Protein AF-A0A167HLF6-F1 (afdb_monomer_lite)

Organism: NCBI:txid1763537

Structure (mmCIF, N/CA/C/O backbone):
data_AF-A0A167HLF6-F1
#
_entry.id   AF-A0A167HLF6-F1
#
loop_
_atom_site.group_PDB
_atom_site.id
_atom_site.type_symbol
_atom_site.label_atom_id
_atom_site.label_alt_id
_atom_site.label_comp_id
_atom_site.label_asym_id
_atom_site.label_entity_id
_atom_site.label_seq_id
_atom_site.pdbx_PDB_ins_code
_atom_site.Cartn_x
_atom_site.Cartn_y
_atom_site.Cartn_z
_atom_site.occupancy
_atom_site.B_iso_or_equiv
_atom_site.auth_seq_id
_atom_site.auth_comp_id
_atom_site.auth_asym_id
_atom_site.auth_atom_id
_atom_site.pdbx_PDB_model_num
ATOM 1 N N . MET A 1 1 ? 4.368 7.700 -25.719 1.00 46.12 1 MET A N 1
ATOM 2 C CA . MET A 1 1 ? 4.399 6.758 -24.572 1.00 46.12 1 MET A CA 1
ATOM 3 C C . MET A 1 1 ? 4.619 7.460 -23.230 1.00 46.12 1 MET A C 1
ATOM 5 O O . MET A 1 1 ? 3.935 7.109 -22.280 1.00 46.12 1 MET A O 1
ATOM 9 N N . GLU A 1 2 ? 5.461 8.495 -23.137 1.00 45.72 2 GLU A N 1
ATOM 10 C CA . GLU A 1 2 ? 5.628 9.314 -21.912 1.00 45.72 2 GLU A CA 1
ATOM 11 C C . GLU A 1 2 ? 4.316 9.951 -21.412 1.00 45.72 2 GLU A C 1
ATOM 13 O O . GLU A 1 2 ? 4.045 9.989 -20.214 1.00 45.72 2 GLU A O 1
ATOM 18 N N . GLN A 1 3 ? 3.440 10.344 -22.341 1.00 49.62 3 GLN A N 1
ATOM 19 C CA . GLN A 1 3 ? 2.107 10.877 -22.041 1.00 49.62 3 GLN A CA 1
ATOM 20 C C . GLN A 1 3 ? 1.212 9.883 -21.281 1.00 49.62 3 GLN A C 1
ATOM 22 O O . GLN A 1 3 ? 0.432 10.300 -20.435 1.00 49.62 3 GLN A O 1
ATOM 27 N N . ILE A 1 4 ? 1.343 8.572 -21.519 1.00 55.22 4 ILE A N 1
ATOM 28 C CA . ILE A 1 4 ? 0.527 7.551 -20.838 1.00 55.22 4 ILE A CA 1
ATOM 29 C C . ILE A 1 4 ? 0.989 7.392 -19.382 1.00 55.22 4 ILE A C 1
ATOM 31 O O . ILE A 1 4 ? 0.162 7.338 -18.474 1.00 55.22 4 ILE A O 1
ATOM 35 N N . GLY A 1 5 ? 2.306 7.400 -19.135 1.00 54.00 5 GLY A N 1
ATOM 36 C CA . GLY A 1 5 ? 2.865 7.443 -17.777 1.00 54.00 5 GLY A CA 1
ATOM 37 C C . GLY A 1 5 ? 2.454 8.704 -17.008 1.00 54.00 5 GLY A C 1
ATOM 38 O O . GLY A 1 5 ? 2.123 8.629 -15.825 1.00 54.00 5 GLY A O 1
ATOM 39 N N . PHE A 1 6 ? 2.383 9.849 -17.691 1.00 54.84 6 PHE A N 1
ATOM 40 C CA . PHE A 1 6 ? 1.905 11.107 -17.117 1.00 54.84 6 PHE A CA 1
ATOM 41 C C . PHE A 1 6 ? 0.405 11.071 -16.778 1.00 54.84 6 PHE A C 1
ATOM 43 O O . PHE A 1 6 ? 0.018 11.416 -15.662 1.00 54.84 6 PHE A O 1
ATOM 50 N N . ILE A 1 7 ? -0.437 10.571 -17.688 1.00 63.59 7 ILE A N 1
ATOM 51 C CA . ILE A 1 7 ? -1.885 10.401 -17.467 1.00 63.59 7 ILE A CA 1
ATOM 52 C C . ILE A 1 7 ? -2.151 9.462 -16.283 1.00 63.59 7 ILE A C 1
ATOM 54 O O . ILE A 1 7 ? -3.002 9.744 -15.442 1.00 63.59 7 ILE A O 1
ATOM 58 N N . ILE A 1 8 ? -1.383 8.380 -16.159 1.00 59.09 8 ILE A N 1
ATOM 59 C CA . ILE A 1 8 ? -1.504 7.439 -15.040 1.00 59.09 8 ILE A CA 1
ATOM 60 C C . ILE A 1 8 ? -1.030 8.068 -13.725 1.00 59.09 8 ILE A C 1
ATOM 62 O O . ILE A 1 8 ? -1.681 7.894 -12.699 1.00 59.09 8 ILE A O 1
ATOM 66 N N . SER A 1 9 ? 0.027 8.882 -13.753 1.00 57.97 9 SER A N 1
ATOM 67 C CA . SER A 1 9 ? 0.476 9.660 -12.587 1.00 57.97 9 SER A CA 1
ATOM 68 C C . SER A 1 9 ? -0.593 10.644 -12.098 1.00 57.97 9 SER A C 1
ATOM 70 O O . SER A 1 9 ? -0.782 10.824 -10.896 1.00 57.97 9 SER A O 1
ATOM 72 N N . ILE A 1 10 ? -1.355 11.237 -13.018 1.00 65.38 10 ILE A N 1
ATOM 73 C CA . ILE A 1 10 ? -2.504 12.087 -12.689 1.00 65.38 10 ILE A CA 1
ATOM 74 C C . ILE A 1 10 ? -3.648 11.254 -12.097 1.00 65.38 10 ILE A C 1
ATOM 76 O O . ILE A 1 10 ? -4.215 11.646 -11.078 1.00 65.38 10 ILE A O 1
ATOM 80 N N . LEU A 1 11 ? -3.956 10.082 -12.664 1.00 65.19 11 LEU A N 1
ATOM 81 C CA . LEU A 1 11 ? -4.967 9.171 -12.114 1.00 65.19 11 LEU A CA 1
ATOM 82 C C . LEU A 1 11 ? -4.602 8.675 -10.703 1.00 65.19 11 LEU A C 1
ATOM 84 O O . LEU A 1 11 ? -5.496 8.556 -9.866 1.00 65.19 11 LEU A O 1
ATOM 88 N N . ILE A 1 12 ? -3.310 8.468 -10.404 1.00 63.41 12 ILE A N 1
ATOM 89 C CA . ILE A 1 12 ? -2.798 8.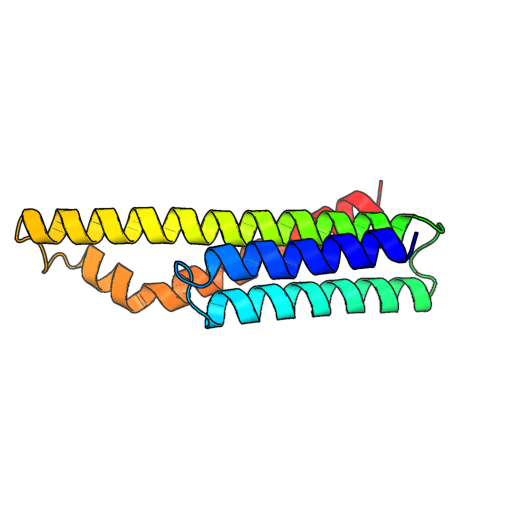191 -9.047 1.00 63.41 12 ILE A CA 1
ATOM 90 C C . ILE A 1 12 ? -3.190 9.321 -8.101 1.00 63.41 12 ILE A C 1
ATOM 92 O O . ILE A 1 12 ? -3.800 9.080 -7.061 1.00 63.41 12 ILE A O 1
ATOM 96 N N . ILE A 1 13 ? -2.845 10.557 -8.463 1.00 64.31 13 ILE A N 1
ATOM 97 C CA . ILE A 1 13 ? -3.100 11.729 -7.626 1.00 64.31 13 ILE A CA 1
ATOM 98 C C . ILE A 1 13 ? -4.605 11.892 -7.403 1.00 64.31 13 ILE A C 1
ATOM 100 O O . ILE A 1 13 ? -5.029 12.091 -6.268 1.00 64.31 13 ILE A O 1
ATOM 104 N N . ILE A 1 14 ? -5.424 11.726 -8.443 1.00 69.00 14 ILE A N 1
ATOM 105 C CA . ILE A 1 14 ? -6.885 11.828 -8.351 1.00 69.00 14 ILE A CA 1
ATOM 106 C C . ILE A 1 14 ? -7.464 10.721 -7.459 1.00 69.00 14 ILE A C 1
ATOM 108 O O . ILE A 1 14 ? -8.226 11.020 -6.541 1.00 69.00 14 ILE A O 1
ATOM 112 N N . GLY A 1 15 ? -7.085 9.457 -7.667 1.00 66.25 15 GLY A N 1
ATOM 113 C CA . GLY A 1 15 ? -7.572 8.333 -6.860 1.00 66.25 15 GLY A CA 1
ATOM 114 C C . GLY A 1 15 ? -7.190 8.464 -5.383 1.00 66.25 15 GLY A C 1
ATOM 115 O O . GLY A 1 15 ? -8.006 8.225 -4.492 1.00 66.25 15 GLY A O 1
ATOM 116 N N . ILE A 1 16 ? -5.974 8.937 -5.114 1.00 64.12 16 ILE A N 1
ATOM 117 C CA . ILE A 1 16 ? -5.497 9.241 -3.765 1.00 64.12 16 ILE A CA 1
ATOM 118 C C . ILE A 1 16 ? -6.265 10.419 -3.150 1.00 64.12 16 ILE A C 1
ATOM 120 O O . ILE A 1 16 ? -6.633 10.358 -1.975 1.00 64.12 16 ILE A O 1
ATOM 124 N N . LEU A 1 17 ? -6.535 11.480 -3.916 1.00 64.94 17 LEU A N 1
ATOM 125 C CA . LEU A 1 17 ? -7.306 12.637 -3.454 1.00 64.94 17 LEU A CA 1
ATOM 126 C C . LEU A 1 17 ? -8.754 12.265 -3.114 1.00 64.94 17 LEU A C 1
ATOM 128 O O . LEU A 1 17 ? -9.273 12.755 -2.115 1.00 64.94 17 LEU A O 1
ATOM 132 N N . PHE A 1 18 ? -9.378 11.356 -3.867 1.00 67.44 18 PHE A N 1
ATOM 133 C CA . PHE A 1 18 ? -10.712 10.829 -3.548 1.00 67.44 18 PHE A CA 1
ATOM 134 C C . PHE A 1 18 ? -10.737 9.990 -2.262 1.00 67.44 18 PHE A C 1
ATOM 136 O O . PHE A 1 18 ? -11.756 9.929 -1.573 1.00 67.44 18 PHE A O 1
ATOM 143 N N . LEU A 1 19 ? -9.621 9.343 -1.918 1.00 64.75 19 LEU A N 1
ATOM 144 C CA . LEU A 1 19 ? -9.497 8.499 -0.727 1.00 64.75 19 LEU A CA 1
ATOM 145 C C . LEU A 1 19 ? -8.924 9.242 0.495 1.00 64.75 19 LEU A C 1
ATOM 147 O O . LEU A 1 19 ? -8.968 8.705 1.606 1.00 64.75 19 LEU A O 1
ATOM 151 N N . LYS A 1 20 ? -8.436 10.480 0.326 1.00 64.06 20 LYS A N 1
ATOM 152 C CA . LYS A 1 20 ? -7.783 11.296 1.370 1.00 64.06 20 LYS A CA 1
ATOM 153 C C . LYS A 1 20 ? -8.644 11.504 2.614 1.00 64.06 20 LYS A C 1
ATOM 155 O O . LYS A 1 20 ? -8.101 11.538 3.714 1.00 64.06 20 LYS A O 1
ATOM 160 N N . ASP A 1 21 ? -9.957 11.638 2.452 1.00 65.06 21 ASP A N 1
ATOM 161 C CA . ASP A 1 21 ? -10.847 11.920 3.584 1.00 65.06 21 ASP A CA 1
ATOM 162 C C . ASP A 1 21 ? -11.172 10.655 4.389 1.00 65.06 21 ASP A C 1
ATOM 164 O O . ASP A 1 21 ? -11.680 10.731 5.506 1.00 65.06 21 ASP A O 1
ATOM 168 N N . LYS A 1 22 ? -10.856 9.474 3.843 1.00 66.44 22 LYS A N 1
ATOM 169 C CA . LYS A 1 22 ? -11.199 8.180 4.442 1.00 66.44 22 LYS A CA 1
ATOM 170 C C . LYS A 1 22 ? -9.995 7.336 4.859 1.00 66.44 22 LYS A C 1
ATOM 172 O O . LYS A 1 22 ? -10.150 6.378 5.619 1.00 66.44 22 LYS A O 1
ATOM 177 N N . ILE A 1 23 ? -8.801 7.673 4.380 1.00 66.00 23 ILE A N 1
ATOM 178 C CA . ILE A 1 23 ? -7.541 7.002 4.706 1.00 66.00 23 ILE A CA 1
ATOM 179 C C . ILE A 1 23 ? -6.616 7.995 5.413 1.00 66.00 23 ILE A C 1
ATOM 181 O O . ILE A 1 23 ? -6.598 9.184 5.112 1.00 66.00 23 ILE A O 1
ATOM 185 N N . SER A 1 24 ? -5.813 7.513 6.366 1.00 69.12 24 SER A N 1
ATOM 186 C CA . SER A 1 24 ? -4.847 8.378 7.042 1.00 69.12 24 SER A CA 1
ATOM 187 C C . SER A 1 24 ? -3.839 8.971 6.047 1.00 69.12 24 SER A C 1
ATOM 189 O O . SER A 1 24 ? -3.287 8.253 5.208 1.00 69.12 24 SER A O 1
ATOM 191 N N . LYS A 1 25 ? -3.531 10.269 6.186 1.00 70.12 25 LYS A N 1
ATOM 192 C CA . LYS A 1 25 ? -2.521 10.960 5.359 1.00 70.12 25 LYS A CA 1
ATOM 193 C C . LYS A 1 25 ? -1.188 10.204 5.315 1.00 70.12 25 LYS A C 1
ATOM 195 O O . LYS A 1 25 ? -0.548 10.154 4.272 1.00 70.12 25 LYS A O 1
ATOM 200 N N . LYS A 1 26 ? -0.795 9.574 6.429 1.00 67.12 26 LYS A N 1
ATOM 201 C CA . LYS A 1 26 ? 0.442 8.784 6.527 1.00 67.12 26 LYS A CA 1
ATOM 202 C C . LYS A 1 26 ? 0.442 7.605 5.554 1.00 67.12 26 LYS A C 1
ATOM 204 O O . LYS A 1 26 ? 1.415 7.414 4.842 1.00 67.12 26 LYS A O 1
ATOM 209 N N . THR A 1 27 ? -0.650 6.848 5.485 1.00 66.88 27 THR A N 1
ATOM 210 C CA . THR A 1 27 ? -0.793 5.692 4.582 1.00 66.88 27 THR A CA 1
ATOM 211 C C . THR A 1 27 ? -0.693 6.096 3.112 1.00 66.88 27 THR A C 1
ATOM 213 O O . THR A 1 27 ? -0.050 5.411 2.319 1.00 66.88 27 THR A O 1
ATOM 216 N N . ILE A 1 28 ? -1.298 7.231 2.762 1.00 69.31 28 ILE A N 1
ATOM 217 C CA . ILE A 1 28 ? -1.218 7.806 1.418 1.00 69.31 28 ILE A CA 1
ATOM 218 C C . ILE A 1 28 ? 0.225 8.180 1.080 1.00 69.31 28 ILE A C 1
ATOM 220 O O . ILE A 1 28 ? 0.741 7.756 0.050 1.00 69.31 28 ILE A O 1
ATOM 224 N N . ILE A 1 29 ? 0.894 8.912 1.975 1.00 72.00 29 ILE A N 1
ATOM 225 C CA . ILE A 1 29 ? 2.292 9.316 1.801 1.00 72.00 29 ILE A CA 1
ATOM 226 C C . ILE A 1 29 ? 3.188 8.085 1.621 1.00 72.00 29 ILE A C 1
ATOM 228 O O . ILE A 1 29 ? 3.984 8.053 0.690 1.00 72.00 29 ILE A O 1
ATOM 232 N N . PHE A 1 30 ? 3.022 7.045 2.443 1.00 69.31 30 PHE A N 1
ATOM 233 C CA . PHE A 1 30 ? 3.801 5.812 2.307 1.00 69.31 30 PHE A CA 1
ATOM 234 C C . PHE A 1 30 ? 3.560 5.092 0.980 1.00 69.31 30 PHE A C 1
ATOM 236 O O . PHE A 1 30 ? 4.516 4.606 0.388 1.00 69.31 30 PHE A O 1
ATOM 243 N N . SER A 1 31 ? 2.323 5.062 0.482 1.00 67.19 31 SER A N 1
ATOM 244 C CA . SER A 1 31 ? 2.009 4.427 -0.807 1.00 67.19 31 SER A CA 1
ATOM 245 C C . SER A 1 31 ? 2.636 5.191 -1.979 1.00 67.19 31 SER A C 1
ATOM 247 O O . SER A 1 31 ? 3.186 4.578 -2.890 1.00 67.19 31 SER A O 1
ATOM 249 N N . ILE A 1 32 ? 2.632 6.529 -1.922 1.00 72.31 32 ILE A N 1
ATOM 250 C CA . ILE A 1 32 ? 3.314 7.388 -2.904 1.00 72.31 32 ILE A CA 1
ATOM 251 C C . ILE A 1 32 ? 4.828 7.158 -2.855 1.00 72.31 32 ILE A C 1
ATOM 253 O O . ILE A 1 32 ? 5.450 6.935 -3.890 1.00 72.31 32 ILE A O 1
ATOM 257 N N . ILE A 1 33 ? 5.425 7.177 -1.659 1.00 74.69 33 ILE A N 1
ATOM 258 C CA . ILE A 1 33 ? 6.864 6.939 -1.478 1.00 74.69 33 ILE A CA 1
ATOM 259 C C . ILE A 1 33 ? 7.248 5.548 -1.997 1.00 74.69 33 ILE A C 1
ATOM 261 O O . ILE A 1 33 ? 8.218 5.429 -2.740 1.00 74.69 33 ILE A O 1
ATOM 265 N N . GLY A 1 34 ? 6.476 4.510 -1.659 1.00 68.50 34 GLY A N 1
ATOM 266 C CA . GLY A 1 34 ? 6.698 3.141 -2.128 1.00 68.50 34 GLY A CA 1
ATOM 267 C C . GLY A 1 34 ? 6.681 3.037 -3.652 1.00 68.50 34 GLY A C 1
ATOM 268 O O . GLY A 1 34 ? 7.601 2.469 -4.236 1.00 68.50 34 GLY A O 1
ATOM 269 N N . TYR A 1 35 ? 5.704 3.678 -4.301 1.00 72.19 35 TYR A N 1
ATOM 270 C CA . TYR A 1 35 ? 5.638 3.772 -5.760 1.00 72.19 35 TYR A CA 1
ATOM 271 C C . TYR A 1 35 ? 6.884 4.439 -6.362 1.00 72.19 35 TYR A C 1
ATOM 273 O O . TYR A 1 35 ? 7.470 3.902 -7.304 1.00 72.19 35 TYR A O 1
ATOM 281 N N . PHE A 1 36 ? 7.329 5.577 -5.816 1.00 72.56 36 PHE A N 1
ATOM 282 C CA . PHE A 1 36 ? 8.522 6.271 -6.315 1.00 72.56 36 PHE A CA 1
ATOM 283 C C . PHE A 1 36 ? 9.801 5.452 -6.127 1.00 72.56 36 PHE A C 1
ATOM 285 O O . PHE A 1 36 ? 10.624 5.413 -7.038 1.00 72.56 36 PHE A O 1
ATOM 292 N N . ILE A 1 37 ? 9.958 4.766 -4.990 1.00 75.69 37 ILE A N 1
ATOM 293 C CA . ILE A 1 37 ? 11.110 3.889 -4.734 1.00 75.69 37 ILE A CA 1
ATOM 294 C C . ILE A 1 37 ? 11.150 2.747 -5.753 1.00 75.69 37 ILE A C 1
ATOM 296 O O . ILE A 1 37 ? 12.193 2.513 -6.358 1.00 75.69 37 ILE A O 1
ATOM 300 N N . LEU A 1 38 ? 10.023 2.066 -5.986 1.00 70.19 38 LEU A N 1
ATOM 301 C CA . LEU A 1 38 ? 9.944 0.970 -6.958 1.00 70.19 38 LEU A CA 1
ATOM 302 C C . LEU A 1 38 ? 10.193 1.457 -8.389 1.00 70.19 38 LEU A C 1
ATOM 304 O O . LEU A 1 38 ? 10.963 0.846 -9.125 1.00 70.19 38 LEU A O 1
ATOM 308 N N . THR A 1 39 ? 9.617 2.602 -8.757 1.00 69.88 39 THR A N 1
ATOM 309 C CA . THR A 1 39 ? 9.843 3.230 -10.067 1.00 69.88 39 THR A CA 1
ATOM 310 C C . THR A 1 39 ? 11.320 3.571 -10.269 1.00 69.88 39 THR A C 1
ATOM 312 O O . THR A 1 39 ? 11.894 3.253 -11.310 1.00 69.88 39 THR A O 1
ATOM 315 N N . LEU A 1 40 ? 11.964 4.170 -9.262 1.00 71.50 40 LEU A N 1
ATOM 316 C CA . LEU A 1 40 ? 13.387 4.502 -9.298 1.00 71.50 40 LEU A CA 1
ATOM 317 C C . LEU A 1 40 ? 14.255 3.245 -9.432 1.00 71.50 40 LEU A C 1
ATOM 319 O O . LEU A 1 40 ? 15.203 3.235 -10.213 1.00 71.50 40 LEU A O 1
ATOM 323 N N . LEU A 1 41 ? 13.911 2.177 -8.712 1.00 70.44 41 LEU A N 1
ATOM 324 C CA . LEU A 1 41 ? 14.627 0.906 -8.754 1.00 70.44 41 LEU A CA 1
ATOM 325 C C . LEU A 1 41 ? 14.561 0.269 -10.152 1.00 70.44 41 LEU A C 1
ATOM 327 O O . LEU A 1 41 ? 15.594 -0.145 -10.675 1.00 70.44 41 LEU A O 1
ATOM 331 N N . PHE A 1 42 ? 13.398 0.292 -10.815 1.00 69.44 42 PHE A N 1
ATOM 332 C CA . PHE A 1 42 ? 13.279 -0.149 -12.211 1.00 69.44 42 PHE A CA 1
ATOM 333 C C . PHE A 1 42 ? 14.075 0.724 -13.186 1.00 69.44 42 PHE A C 1
ATOM 335 O O . PHE A 1 42 ? 14.688 0.199 -14.116 1.00 69.44 42 PHE A O 1
ATOM 342 N N . PHE A 1 43 ? 14.124 2.041 -12.972 1.00 70.69 43 PHE A N 1
ATOM 343 C CA . PHE A 1 43 ? 14.958 2.936 -13.779 1.00 70.69 43 PHE A CA 1
ATOM 344 C C . PHE A 1 43 ? 16.453 2.646 -13.618 1.00 70.69 43 PHE A C 1
ATOM 346 O O . PHE A 1 43 ? 17.179 2.626 -14.614 1.00 70.69 43 PHE A O 1
ATOM 353 N N . ILE A 1 44 ? 16.916 2.396 -12.390 1.00 71.06 44 ILE A N 1
ATOM 354 C CA . ILE A 1 44 ? 18.307 2.012 -12.115 1.00 71.06 44 ILE A CA 1
ATOM 355 C C . ILE A 1 44 ? 18.620 0.681 -12.799 1.00 71.06 44 ILE A C 1
ATOM 357 O O . ILE A 1 44 ? 19.600 0.610 -13.533 1.00 71.06 44 ILE A O 1
ATOM 361 N N . LEU A 1 45 ? 17.762 -0.332 -12.643 1.00 68.38 45 LEU A N 1
ATOM 362 C CA . LEU A 1 45 ? 17.932 -1.641 -13.283 1.00 68.38 45 LEU A CA 1
ATOM 363 C C . LEU A 1 45 ? 17.952 -1.557 -14.818 1.00 68.38 45 LEU A C 1
ATOM 365 O O . LEU A 1 45 ? 18.731 -2.259 -15.464 1.00 68.38 45 LEU A O 1
ATOM 369 N N . LYS A 1 46 ? 17.144 -0.667 -15.414 1.00 67.31 46 LYS A N 1
ATOM 370 C CA . LYS A 1 46 ? 17.199 -0.367 -16.854 1.00 67.31 46 LYS A CA 1
ATOM 371 C C . LYS A 1 46 ? 18.543 0.255 -17.231 1.00 67.31 46 LYS A C 1
ATOM 373 O O . LYS A 1 46 ? 19.161 -0.156 -18.208 1.00 67.31 46 LYS A O 1
ATOM 378 N N . LYS A 1 47 ? 19.008 1.240 -16.457 1.00 68.44 47 LYS A N 1
ATOM 379 C CA . LYS A 1 47 ? 20.256 1.971 -16.723 1.00 68.44 47 LYS A CA 1
ATOM 380 C C . LYS A 1 47 ? 21.499 1.094 -16.572 1.00 68.44 47 LYS A C 1
ATOM 382 O O . LYS A 1 47 ? 22.463 1.300 -17.299 1.00 68.44 47 LYS A O 1
ATOM 387 N N . THR A 1 48 ? 21.482 0.116 -15.668 1.00 73.44 48 THR A N 1
ATOM 388 C CA . THR A 1 48 ? 22.587 -0.838 -15.487 1.00 73.44 48 THR A CA 1
ATOM 389 C C . THR A 1 48 ? 22.615 -1.939 -16.549 1.00 73.44 48 THR A C 1
ATOM 391 O O . THR A 1 48 ? 23.448 -2.831 -16.456 1.00 73.44 48 THR A O 1
ATOM 394 N N . GLY A 1 49 ? 21.724 -1.908 -17.549 1.00 64.06 49 GLY A N 1
ATOM 395 C CA . GLY A 1 49 ? 21.669 -2.914 -18.615 1.00 64.06 49 GLY A CA 1
ATOM 396 C C . GLY A 1 49 ? 21.122 -4.272 -18.167 1.00 64.06 49 GLY A C 1
ATOM 397 O O . GLY A 1 49 ? 21.125 -5.217 -18.950 1.00 64.06 49 GLY A O 1
ATOM 398 N N . ASN A 1 50 ? 20.614 -4.367 -16.933 1.00 62.69 50 ASN A N 1
ATOM 399 C CA . ASN A 1 50 ? 20.042 -5.601 -16.391 1.00 62.69 50 ASN A CA 1
ATOM 400 C C . ASN A 1 50 ? 18.631 -5.883 -16.932 1.00 62.69 50 ASN A C 1
ATOM 402 O O . ASN A 1 50 ? 18.126 -6.984 -16.752 1.00 62.69 50 ASN A O 1
ATOM 406 N N . ILE A 1 51 ? 17.985 -4.911 -17.588 1.00 62.12 51 ILE A N 1
ATOM 407 C CA . ILE A 1 51 ? 16.676 -5.076 -18.234 1.00 62.12 51 ILE A CA 1
ATOM 408 C C . ILE A 1 51 ? 16.860 -4.921 -19.746 1.00 62.12 51 ILE A C 1
ATOM 410 O O . ILE A 1 51 ? 17.160 -3.826 -20.224 1.00 62.12 51 ILE A O 1
ATOM 414 N N . GLN A 1 52 ? 16.661 -6.010 -20.491 1.00 58.53 52 GLN A N 1
ATOM 415 C CA . GLN A 1 52 ? 16.642 -6.011 -21.956 1.00 58.53 52 GLN A CA 1
ATOM 416 C C . GLN A 1 52 ? 15.194 -5.867 -22.458 1.00 58.53 52 GLN A C 1
ATOM 418 O O . GLN A 1 52 ? 14.280 -6.476 -21.910 1.00 58.53 52 GLN A O 1
ATOM 423 N N . GLY A 1 53 ? 14.980 -5.035 -23.483 1.00 58.62 53 GLY A N 1
ATOM 424 C CA . GLY A 1 53 ? 13.666 -4.780 -24.092 1.00 58.62 53 GLY A CA 1
ATOM 425 C C . GLY A 1 53 ? 13.107 -3.379 -23.806 1.00 58.62 53 GLY A C 1
ATOM 426 O O . GLY A 1 53 ? 12.991 -2.950 -22.657 1.00 58.62 53 GLY A O 1
ATOM 427 N N . GLU A 1 54 ? 12.725 -2.656 -24.864 1.00 59.62 54 GLU A N 1
ATOM 428 C CA . GLU A 1 54 ? 12.305 -1.246 -24.780 1.00 59.62 54 GLU A CA 1
ATOM 429 C C . GLU A 1 54 ? 11.025 -1.024 -23.945 1.00 59.62 54 GLU A C 1
ATOM 431 O O . GLU A 1 54 ? 10.907 0.010 -23.282 1.00 59.62 54 GLU A O 1
ATOM 436 N N . ASN A 1 55 ? 10.116 -2.012 -23.897 1.00 58.84 55 ASN A N 1
ATOM 437 C CA . ASN A 1 55 ? 8.789 -1.890 -23.267 1.00 58.84 55 ASN A CA 1
ATOM 438 C C . ASN A 1 55 ? 8.653 -2.540 -21.872 1.00 58.84 55 ASN A C 1
ATOM 440 O O . ASN A 1 55 ? 7.751 -2.171 -21.118 1.00 58.84 55 ASN A O 1
ATOM 444 N N . HIS A 1 56 ? 9.545 -3.459 -21.484 1.00 64.38 56 HIS A N 1
ATOM 445 C CA . HIS A 1 56 ? 9.503 -4.151 -20.182 1.00 64.38 56 HIS A CA 1
ATOM 446 C C . HIS A 1 56 ? 9.463 -3.224 -18.950 1.00 64.38 56 HIS A C 1
ATOM 448 O O . HIS A 1 56 ? 8.634 -3.447 -18.064 1.00 64.38 56 HIS A O 1
ATOM 454 N N . PRO A 1 57 ? 10.291 -2.163 -18.861 1.00 64.94 57 PRO A N 1
ATOM 455 C CA . PRO A 1 57 ? 10.296 -1.314 -17.673 1.00 64.94 57 PRO A CA 1
ATOM 456 C C . PRO A 1 57 ? 8.994 -0.518 -17.514 1.00 64.94 57 PRO A C 1
ATOM 458 O O . PRO A 1 57 ? 8.576 -0.255 -16.391 1.00 64.94 57 PRO A O 1
ATOM 461 N N . LEU A 1 58 ? 8.313 -0.181 -18.614 1.00 67.38 58 LEU A N 1
ATOM 462 C CA . LEU A 1 58 ? 7.012 0.494 -18.571 1.00 67.38 58 LEU A CA 1
ATOM 463 C C . LEU A 1 58 ? 5.914 -0.428 -18.033 1.00 67.38 58 LEU A C 1
ATOM 465 O O . LEU A 1 58 ? 5.161 -0.026 -17.149 1.00 67.38 58 LEU A O 1
ATOM 469 N N . ILE A 1 59 ? 5.852 -1.671 -18.519 1.00 68.19 59 ILE A N 1
ATOM 470 C CA . ILE A 1 59 ? 4.881 -2.673 -18.054 1.00 68.19 59 ILE A CA 1
ATOM 471 C C . ILE A 1 59 ? 5.052 -2.927 -16.552 1.00 68.19 59 ILE A C 1
ATOM 473 O O . ILE A 1 59 ? 4.066 -2.952 -15.817 1.00 68.19 59 ILE A O 1
ATOM 477 N N . LEU A 1 60 ? 6.296 -3.030 -16.078 1.00 69.56 60 LEU A N 1
ATOM 478 C CA . LEU A 1 60 ? 6.600 -3.210 -14.658 1.00 69.56 60 LEU A CA 1
ATOM 479 C C . LEU A 1 60 ? 6.175 -1.998 -13.818 1.00 69.56 60 LEU A C 1
ATOM 481 O O . LEU A 1 60 ? 5.576 -2.180 -12.759 1.00 69.56 60 LEU A O 1
ATOM 485 N N . ILE A 1 61 ? 6.391 -0.768 -14.298 1.00 70.25 61 ILE A N 1
ATOM 486 C CA . ILE A 1 61 ? 5.900 0.453 -13.634 1.00 70.25 61 ILE A CA 1
ATOM 487 C C . ILE A 1 61 ? 4.365 0.445 -13.545 1.00 70.25 61 ILE A C 1
ATOM 489 O O . ILE A 1 61 ? 3.810 0.732 -12.482 1.00 70.25 61 ILE A O 1
ATOM 493 N N . TYR A 1 62 ? 3.663 0.059 -14.615 1.00 68.62 62 TYR A N 1
ATOM 494 C CA . TYR A 1 62 ? 2.197 -0.023 -14.614 1.00 68.62 62 TYR A CA 1
ATOM 495 C C . TYR A 1 62 ? 1.657 -1.121 -13.693 1.00 68.62 62 TYR A C 1
ATOM 497 O O . TYR A 1 62 ? 0.693 -0.890 -12.962 1.00 68.62 62 TYR A O 1
ATOM 505 N N . ALA A 1 63 ? 2.290 -2.291 -13.673 1.00 69.06 63 ALA A N 1
ATOM 506 C CA . ALA A 1 63 ? 1.929 -3.376 -12.769 1.00 69.06 63 ALA A CA 1
ATOM 507 C C . ALA A 1 63 ? 2.174 -2.984 -11.299 1.00 69.06 63 ALA A C 1
ATOM 509 O O . ALA A 1 63 ? 1.307 -3.196 -10.452 1.00 69.06 63 ALA A O 1
ATOM 510 N N . SER A 1 64 ? 3.289 -2.300 -11.014 1.00 70.31 64 SER A N 1
ATOM 511 C CA . SER A 1 64 ? 3.582 -1.721 -9.693 1.00 70.31 64 SER A CA 1
ATOM 512 C C . SER A 1 64 ? 2.488 -0.753 -9.249 1.00 70.31 64 SER A C 1
ATOM 514 O O . SER A 1 64 ? 2.030 -0.798 -8.105 1.00 70.31 64 SER A O 1
ATOM 516 N N . PHE A 1 65 ? 2.047 0.112 -10.165 1.00 71.00 65 PHE A N 1
ATOM 517 C CA . PHE A 1 65 ? 0.966 1.060 -9.927 1.00 71.00 65 PHE A CA 1
ATOM 518 C C . PHE A 1 65 ? -0.342 0.349 -9.570 1.00 71.00 65 PHE A C 1
ATOM 520 O O . PHE A 1 65 ? -0.946 0.666 -8.543 1.00 71.00 65 PHE A O 1
ATOM 527 N N . LEU A 1 66 ? -0.758 -0.631 -10.375 1.00 70.38 66 LEU A N 1
ATOM 528 C CA . LEU A 1 66 ? -1.990 -1.379 -10.134 1.00 70.38 66 LEU A CA 1
ATOM 529 C C . LEU A 1 66 ? -1.956 -2.062 -8.758 1.00 70.38 66 LEU A C 1
ATOM 531 O O . LEU A 1 66 ? -2.929 -1.995 -8.006 1.00 70.38 66 LEU A O 1
ATOM 535 N N . CYS A 1 67 ? -0.814 -2.647 -8.389 1.00 75.88 67 CYS A N 1
ATOM 536 C CA . CYS A 1 67 ? -0.616 -3.264 -7.083 1.00 75.88 67 CYS A CA 1
ATOM 537 C C . CYS A 1 67 ? -0.774 -2.256 -5.935 1.00 75.88 67 CYS A C 1
ATOM 539 O O . CYS A 1 67 ? -1.551 -2.504 -5.012 1.00 75.88 67 CYS A O 1
ATOM 541 N N . TYR A 1 68 ? -0.099 -1.104 -5.977 1.00 72.69 68 TYR A N 1
ATOM 542 C CA . TYR A 1 68 ? -0.219 -0.102 -4.908 1.00 72.69 68 TYR A CA 1
ATOM 543 C C . TYR A 1 68 ? -1.605 0.542 -4.827 1.00 72.69 68 TYR A C 1
ATOM 545 O O . TYR A 1 68 ? -2.068 0.887 -3.733 1.00 72.69 68 TYR A O 1
ATOM 553 N N . LEU A 1 69 ? -2.303 0.671 -5.955 1.00 71.81 69 LEU A N 1
ATOM 554 C CA . LEU A 1 69 ? -3.689 1.119 -5.970 1.00 71.81 69 LEU A CA 1
ATOM 555 C C . LEU A 1 69 ? -4.601 0.097 -5.276 1.00 71.81 69 LEU A C 1
ATOM 557 O O . LEU A 1 69 ? -5.348 0.462 -4.366 1.00 71.81 69 LEU A O 1
ATOM 561 N N . LEU A 1 70 ? -4.486 -1.187 -5.632 1.00 74.69 70 LEU A N 1
ATOM 562 C CA . LEU A 1 70 ? -5.228 -2.276 -4.988 1.00 74.69 70 LEU A CA 1
ATOM 563 C C . LEU A 1 70 ? -4.927 -2.367 -3.490 1.00 74.69 70 LEU A C 1
ATOM 565 O O . LEU A 1 70 ? -5.846 -2.531 -2.692 1.00 74.69 70 LEU A O 1
ATOM 569 N N . TYR A 1 71 ? -3.669 -2.182 -3.091 1.00 78.94 71 TYR A N 1
ATOM 570 C CA . TYR A 1 71 ? -3.270 -2.106 -1.688 1.00 78.94 71 TYR A CA 1
ATOM 571 C C . TYR A 1 71 ? -3.967 -0.969 -0.939 1.00 78.94 71 TYR A C 1
ATOM 573 O O . TYR A 1 71 ? -4.496 -1.158 0.157 1.00 78.94 71 TYR A O 1
ATOM 581 N N . THR A 1 72 ? -4.002 0.218 -1.543 1.00 71.38 72 THR A N 1
ATOM 582 C CA . THR A 1 72 ? -4.636 1.399 -0.947 1.00 71.38 72 THR A CA 1
ATOM 583 C C . THR A 1 72 ? -6.143 1.180 -0.779 1.00 71.38 72 THR A C 1
ATOM 585 O O . THR A 1 72 ? -6.701 1.491 0.276 1.00 71.38 72 THR A O 1
ATOM 588 N N . ILE A 1 73 ? -6.796 0.573 -1.776 1.00 72.69 73 ILE A N 1
ATOM 589 C CA . ILE A 1 73 ? -8.209 0.174 -1.713 1.00 72.69 73 ILE A CA 1
ATOM 590 C C . ILE A 1 73 ? -8.425 -0.887 -0.626 1.00 72.69 73 ILE A C 1
ATOM 592 O O . ILE A 1 73 ? -9.350 -0.759 0.175 1.00 72.69 73 ILE A O 1
ATOM 596 N N . ALA A 1 74 ? -7.565 -1.902 -0.539 1.00 76.19 74 ALA A N 1
ATOM 597 C CA . ALA A 1 74 ? -7.658 -2.944 0.480 1.00 76.19 74 ALA A CA 1
ATOM 598 C C . ALA A 1 74 ? -7.553 -2.356 1.895 1.00 76.19 74 ALA A C 1
ATOM 600 O O . ALA A 1 74 ? -8.386 -2.654 2.752 1.00 76.19 74 ALA A O 1
ATOM 601 N N . LEU A 1 75 ? -6.600 -1.451 2.136 1.00 77.75 75 LEU A N 1
ATOM 602 C CA . LEU A 1 75 ? -6.485 -0.751 3.416 1.00 77.75 75 LEU A CA 1
ATOM 603 C C . LEU A 1 75 ? -7.714 0.100 3.741 1.00 77.75 75 LEU A C 1
ATOM 605 O O . LEU A 1 75 ? -8.109 0.180 4.906 1.00 77.75 75 LEU A O 1
ATOM 609 N N . TYR A 1 76 ? -8.329 0.724 2.738 1.00 73.81 76 TYR A N 1
ATOM 610 C CA . TYR A 1 76 ? -9.581 1.451 2.918 1.00 73.81 76 TYR A CA 1
ATOM 611 C C . TYR A 1 76 ? -10.734 0.525 3.323 1.00 73.81 76 TYR A C 1
ATOM 613 O O . TYR A 1 76 ? -11.458 0.809 4.276 1.00 73.81 76 TYR A O 1
ATOM 621 N N . VAL A 1 77 ? -10.886 -0.614 2.649 1.00 74.69 77 VAL A N 1
ATOM 622 C CA . VAL A 1 77 ? -11.912 -1.605 3.000 1.00 74.69 77 VAL A CA 1
ATOM 623 C C . VAL A 1 77 ? -11.688 -2.130 4.419 1.00 74.69 77 VAL A C 1
ATOM 625 O O . VAL A 1 77 ? -12.625 -2.166 5.218 1.00 74.69 77 VAL A O 1
ATOM 628 N N . VAL A 1 78 ? -10.445 -2.451 4.785 1.00 80.44 78 VAL A N 1
ATOM 629 C CA . VAL A 1 78 ? -10.093 -2.879 6.147 1.00 80.44 78 VAL A CA 1
ATOM 630 C C . VAL A 1 78 ? -10.415 -1.788 7.170 1.00 80.44 78 VAL A C 1
ATOM 632 O O . VAL A 1 78 ? -10.955 -2.092 8.234 1.00 80.44 78 VAL A O 1
ATOM 635 N N . SER A 1 79 ? -10.147 -0.513 6.868 1.00 75.12 79 SER A N 1
ATOM 636 C CA . SER A 1 79 ? -10.452 0.588 7.789 1.00 75.12 79 SER A CA 1
ATOM 637 C C . SER A 1 79 ? -11.960 0.761 8.017 1.00 75.12 79 SER A C 1
ATOM 639 O O . SER A 1 79 ? -12.371 0.997 9.156 1.00 75.12 79 SER A O 1
ATOM 641 N N . LEU A 1 80 ? -12.782 0.573 6.976 1.00 76.31 80 LEU A N 1
ATOM 642 C CA . LEU A 1 80 ? -14.245 0.563 7.068 1.00 76.31 80 LEU A CA 1
ATOM 643 C C . LEU A 1 80 ? -14.776 -0.608 7.896 1.00 76.31 80 LEU A C 1
ATOM 645 O O . LEU A 1 80 ? -15.697 -0.440 8.694 1.00 76.31 80 LEU A O 1
ATOM 649 N N . ILE A 1 81 ? -14.220 -1.803 7.698 1.00 79.94 81 ILE A N 1
ATOM 650 C CA . ILE A 1 81 ? -14.604 -2.985 8.476 1.00 79.94 81 ILE A CA 1
ATOM 651 C C . ILE A 1 81 ? -14.286 -2.737 9.950 1.00 79.94 81 ILE A C 1
ATOM 653 O O . ILE A 1 81 ? -15.136 -2.941 10.815 1.00 79.94 81 ILE A O 1
ATOM 657 N N . TRP A 1 82 ? -13.098 -2.207 10.236 1.00 78.88 82 TRP A N 1
ATOM 658 C CA . TRP A 1 82 ? -12.680 -1.906 11.598 1.00 78.88 82 TRP A CA 1
ATOM 659 C C . TRP A 1 82 ? -13.584 -0.885 12.283 1.00 78.88 82 TRP A C 1
ATOM 661 O O . TRP A 1 82 ? -13.961 -1.074 13.436 1.00 78.88 82 TRP A O 1
ATOM 671 N N . SER A 1 83 ? -13.951 0.198 11.591 1.00 78.56 83 SER A N 1
ATOM 672 C CA . SER A 1 83 ? -14.829 1.222 12.163 1.00 78.56 83 SER A CA 1
ATOM 673 C C . SER A 1 83 ? -16.227 0.675 12.453 1.00 78.56 83 SER A C 1
ATOM 675 O O . SER A 1 83 ? -16.785 0.975 13.509 1.00 78.56 83 SER A O 1
ATOM 677 N N . LYS A 1 84 ? -16.761 -0.194 11.584 1.00 82.69 84 LYS A N 1
ATOM 678 C CA . LYS A 1 84 ? -18.023 -0.905 11.828 1.00 82.69 84 LYS A CA 1
ATOM 679 C C . LYS A 1 84 ? -17.936 -1.848 13.024 1.00 82.69 84 LYS A C 1
ATOM 681 O O . LYS A 1 84 ? -18.834 -1.818 13.860 1.00 82.69 84 LYS A O 1
ATOM 686 N N . ILE A 1 85 ? -16.868 -2.642 13.133 1.00 81.62 85 ILE A N 1
ATOM 687 C CA . ILE A 1 85 ? -16.659 -3.555 14.268 1.00 81.62 85 ILE A CA 1
ATOM 688 C C . ILE A 1 85 ? -16.586 -2.763 15.573 1.00 81.62 85 ILE A C 1
ATOM 690 O O . ILE A 1 85 ? -17.288 -3.096 16.523 1.00 81.62 85 ILE A O 1
ATOM 694 N N . LEU A 1 86 ? -15.806 -1.678 15.608 1.00 79.25 86 LEU A N 1
ATOM 695 C CA . LEU A 1 86 ? -15.720 -0.816 16.786 1.00 79.25 86 LEU A CA 1
ATOM 696 C C . LEU A 1 86 ? -17.080 -0.215 17.145 1.00 79.25 86 LEU A C 1
ATOM 698 O O . LEU A 1 86 ? -17.489 -0.290 18.298 1.00 79.25 86 LEU A O 1
ATOM 702 N N . GLY A 1 87 ? -17.812 0.327 16.169 1.00 81.19 87 GLY A N 1
ATOM 703 C CA . GLY A 1 87 ? -19.152 0.871 16.397 1.00 81.19 87 GLY A CA 1
ATOM 704 C C . GLY A 1 87 ? -20.145 -0.174 16.915 1.00 81.19 87 GLY A C 1
ATOM 705 O O . GLY A 1 87 ? -20.969 0.137 17.771 1.00 81.19 87 GLY A O 1
ATOM 706 N N . PHE A 1 88 ? -20.049 -1.417 16.441 1.00 82.69 88 PHE A N 1
ATOM 707 C CA . PHE A 1 88 ? -20.876 -2.519 16.929 1.00 82.69 88 PHE A CA 1
ATOM 708 C C . PHE A 1 88 ? -20.530 -2.896 18.374 1.00 82.69 88 PHE A C 1
ATOM 710 O O . PHE A 1 88 ? -21.434 -3.046 19.187 1.00 82.69 88 PHE A O 1
ATOM 717 N N . GLN A 1 89 ? -19.241 -2.970 18.719 1.00 76.69 89 GLN A N 1
ATOM 718 C CA . GLN A 1 89 ? -18.780 -3.265 20.084 1.00 76.69 89 GLN A CA 1
ATOM 719 C C . GLN A 1 89 ? -19.234 -2.201 21.093 1.00 76.69 89 GLN A C 1
ATOM 721 O O . GLN A 1 89 ? -19.664 -2.547 22.192 1.00 76.69 89 GLN A O 1
ATOM 726 N N . LYS A 1 90 ? -19.239 -0.921 20.690 1.00 77.44 90 LYS A N 1
ATOM 727 C CA . LYS A 1 90 ? -19.824 0.164 21.494 1.00 77.44 90 LYS A CA 1
ATOM 728 C C . LYS A 1 90 ? -21.319 -0.033 21.734 1.00 77.44 90 LYS A C 1
ATOM 730 O O . LYS A 1 90 ? -21.788 0.114 22.855 1.00 77.44 90 LYS A O 1
ATOM 735 N N . LYS A 1 91 ? -22.075 -0.418 20.698 1.00 81.25 91 LYS A N 1
ATOM 736 C CA . LYS A 1 91 ? -23.527 -0.656 20.814 1.00 81.25 91 LYS A CA 1
ATOM 737 C C . LYS A 1 91 ? -23.886 -1.777 21.788 1.00 81.25 91 LYS A C 1
ATOM 739 O O . LYS A 1 91 ? -24.953 -1.720 22.384 1.00 81.25 91 LYS A O 1
ATOM 744 N N . ILE A 1 92 ? -23.021 -2.777 21.943 1.00 85.94 92 ILE A N 1
ATOM 745 C CA . ILE A 1 92 ? -23.234 -3.896 22.872 1.00 85.94 92 ILE A CA 1
ATOM 746 C C . ILE A 1 92 ? -22.581 -3.672 24.249 1.00 85.94 92 ILE A C 1
ATOM 748 O O . ILE A 1 92 ? -22.462 -4.626 25.011 1.00 85.94 92 ILE A O 1
ATOM 752 N N . ASN A 1 93 ? -22.137 -2.445 24.574 1.00 76.25 93 ASN A N 1
ATOM 753 C CA . ASN A 1 93 ? -21.429 -2.100 25.820 1.00 76.25 93 ASN A CA 1
ATOM 754 C C . ASN A 1 93 ? -20.203 -2.988 26.124 1.00 76.25 93 ASN A C 1
ATOM 756 O O . ASN A 1 93 ? -19.789 -3.128 27.272 1.00 76.25 93 ASN A O 1
ATOM 760 N N . ASN A 1 94 ? -19.579 -3.566 25.094 1.00 76.56 94 ASN A N 1
ATOM 761 C CA . ASN A 1 94 ? -18.420 -4.450 25.232 1.00 76.56 94 ASN A CA 1
ATOM 762 C C . ASN A 1 94 ? -17.113 -3.724 24.869 1.00 76.56 94 ASN A C 1
ATOM 764 O O . ASN A 1 94 ? -16.231 -4.261 24.198 1.00 76.56 94 ASN A O 1
ATOM 768 N N . GLU A 1 95 ? -17.000 -2.460 25.283 1.00 66.00 95 GLU A N 1
ATOM 769 C CA . GLU A 1 95 ? -15.853 -1.599 24.966 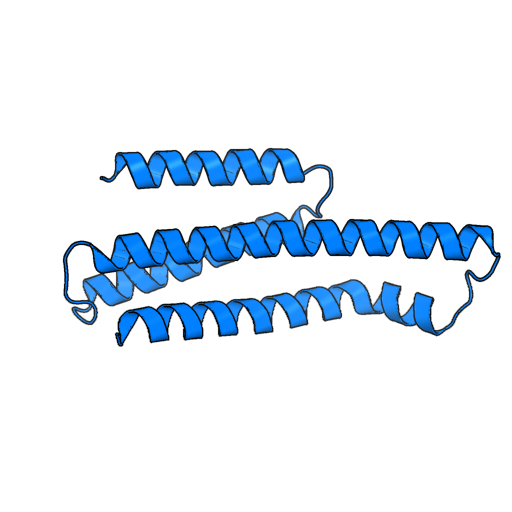1.00 66.00 95 GLU A CA 1
ATOM 770 C C . GLU A 1 95 ? -14.547 -2.082 25.623 1.00 66.00 95 GLU A C 1
ATOM 772 O O . GLU A 1 95 ? -13.463 -1.830 25.103 1.00 66.00 95 GLU A O 1
ATOM 777 N N . ASN A 1 96 ? -14.647 -2.842 26.720 1.00 69.44 96 ASN A N 1
ATOM 778 C CA . ASN A 1 96 ? -13.505 -3.363 27.477 1.00 69.44 96 ASN A CA 1
ATOM 779 C C . ASN A 1 96 ? -13.008 -4.734 27.006 1.00 69.44 96 ASN A C 1
ATOM 781 O O . ASN A 1 96 ? -12.162 -5.336 27.670 1.00 69.44 96 ASN A O 1
ATOM 785 N N . ASN A 1 97 ? -13.502 -5.244 25.876 1.00 76.44 97 ASN A N 1
ATOM 786 C CA . ASN A 1 97 ? -13.015 -6.507 25.343 1.00 76.44 97 ASN A CA 1
ATOM 787 C C . ASN A 1 97 ? -11.500 -6.415 25.091 1.00 76.44 97 ASN A C 1
ATOM 789 O O . ASN A 1 97 ? -11.036 -5.614 24.270 1.00 76.44 97 ASN A O 1
ATOM 793 N N . SER A 1 98 ? -10.730 -7.245 25.800 1.00 75.19 98 SER A N 1
ATOM 794 C CA . SER A 1 98 ? -9.266 -7.233 25.763 1.00 75.19 98 SER A CA 1
ATOM 795 C C . SER A 1 98 ? -8.742 -7.368 24.335 1.00 75.19 98 SER A C 1
ATOM 797 O O . SER A 1 98 ? -7.829 -6.644 23.945 1.00 75.19 98 SER A O 1
ATOM 799 N N . PHE A 1 99 ? -9.399 -8.192 23.516 1.00 77.69 99 PHE A N 1
ATOM 800 C CA . PHE A 1 99 ? -9.054 -8.403 22.115 1.00 77.69 99 PHE A CA 1
ATOM 801 C C . PHE A 1 99 ? -9.175 -7.125 21.273 1.00 77.69 99 PHE A C 1
ATOM 803 O O . PHE A 1 99 ? -8.275 -6.804 20.495 1.00 77.69 99 PHE A O 1
ATOM 810 N N . ILE A 1 100 ? -10.258 -6.361 21.451 1.00 74.69 100 ILE A N 1
ATOM 811 C CA . ILE A 1 100 ? -10.495 -5.110 20.716 1.00 74.69 100 ILE A CA 1
ATOM 812 C C . ILE A 1 100 ? -9.474 -4.051 21.131 1.00 74.69 100 ILE A C 1
ATOM 814 O O . ILE A 1 100 ? -8.901 -3.383 20.268 1.00 74.69 100 ILE A O 1
ATOM 818 N N . ASN A 1 101 ? -9.183 -3.939 22.428 1.00 75.38 101 ASN A N 1
ATOM 819 C CA . ASN A 1 101 ? -8.167 -3.015 22.926 1.00 75.38 101 ASN A CA 1
ATOM 820 C C . ASN A 1 101 ? -6.776 -3.360 22.386 1.00 75.38 101 ASN A C 1
ATOM 822 O O . ASN A 1 101 ? -6.080 -2.479 21.879 1.00 75.38 101 ASN A O 1
ATOM 826 N N . THR A 1 102 ? -6.389 -4.636 22.385 1.00 80.50 102 THR A N 1
ATOM 827 C CA . THR A 1 102 ? -5.127 -5.076 21.775 1.00 80.50 102 THR A CA 1
ATOM 828 C C . THR A 1 102 ? -5.07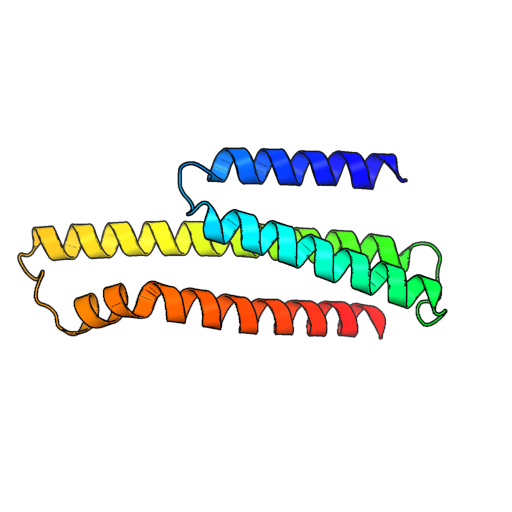8 -4.765 20.277 1.00 80.50 102 THR A C 1
ATOM 830 O O . THR A 1 102 ? -4.048 -4.302 19.783 1.00 80.50 102 THR A O 1
ATOM 833 N N . LEU A 1 103 ? -6.184 -4.958 19.552 1.00 77.31 103 LEU A N 1
ATOM 834 C CA . LEU A 1 103 ? -6.315 -4.617 18.133 1.00 77.31 103 LEU A CA 1
ATOM 835 C C . LEU A 1 103 ? -6.133 -3.116 17.882 1.00 77.31 103 LEU A C 1
ATOM 837 O O . LEU A 1 103 ? -5.372 -2.737 16.994 1.00 77.31 103 LEU A O 1
ATOM 841 N N . ILE A 1 104 ? -6.790 -2.250 18.658 1.00 77.75 104 ILE A N 1
ATOM 842 C CA . ILE A 1 104 ? -6.671 -0.789 18.524 1.00 77.75 104 ILE A CA 1
ATOM 843 C C . ILE A 1 104 ? -5.232 -0.340 18.798 1.00 77.75 104 ILE A C 1
ATOM 845 O O . ILE A 1 104 ? -4.663 0.395 17.990 1.00 77.75 104 ILE A O 1
ATOM 849 N N . VAL A 1 105 ? -4.633 -0.815 19.895 1.00 82.94 105 VAL A N 1
ATOM 850 C CA . VAL A 1 105 ? -3.265 -0.460 20.307 1.00 82.94 105 VAL A CA 1
ATOM 851 C C . VAL A 1 105 ? -2.243 -0.894 19.255 1.00 82.94 105 VAL A C 1
ATOM 853 O O . VAL A 1 105 ? -1.351 -0.128 18.889 1.00 82.94 105 VAL A O 1
ATOM 856 N N . ASN A 1 106 ? -2.391 -2.103 18.710 1.00 83.69 106 ASN A N 1
ATOM 857 C CA . ASN A 1 106 ? -1.449 -2.656 17.738 1.00 83.69 106 ASN A CA 1
ATOM 858 C C . ASN A 1 106 ? -1.800 -2.348 16.277 1.00 83.69 106 ASN A C 1
ATOM 860 O O . ASN A 1 106 ? -1.043 -2.734 15.387 1.00 83.69 106 ASN A O 1
ATOM 864 N N . LYS A 1 107 ? -2.883 -1.611 16.001 1.00 78.62 107 LYS A N 1
ATOM 865 C CA . LYS A 1 107 ? -3.360 -1.306 14.641 1.00 78.62 107 LYS A CA 1
ATOM 866 C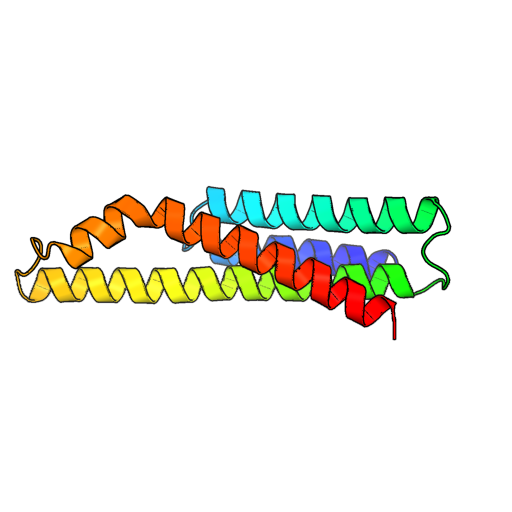 C . LYS A 1 107 ? -2.251 -0.782 13.731 1.00 78.62 107 LYS A C 1
ATOM 868 O O . LYS A 1 107 ? -2.112 -1.240 12.603 1.00 78.62 107 LYS A O 1
ATOM 873 N N . SER A 1 108 ? -1.440 0.152 14.229 1.00 76.69 108 SER A N 1
ATOM 874 C CA . SER A 1 108 ? -0.326 0.726 13.462 1.00 76.69 108 SER A CA 1
ATOM 875 C C . SER A 1 108 ? 0.721 -0.330 13.089 1.00 76.69 108 SER A C 1
ATOM 877 O O . SER A 1 108 ? 1.165 -0.381 11.945 1.00 76.69 108 SER A O 1
ATOM 879 N N . LYS A 1 109 ? 1.068 -1.218 14.031 1.00 81.69 109 LYS A N 1
ATOM 880 C CA . LYS A 1 109 ? 2.029 -2.308 13.806 1.00 81.69 109 LYS A CA 1
ATOM 881 C C . LYS A 1 109 ? 1.499 -3.320 12.792 1.00 81.69 109 LYS A C 1
ATOM 883 O O . LYS A 1 109 ? 2.243 -3.731 11.912 1.00 81.69 109 LYS A O 1
ATOM 888 N N . ILE A 1 110 ? 0.216 -3.671 12.880 1.00 82.44 110 ILE A N 1
ATOM 889 C CA . ILE A 1 110 ? -0.441 -4.603 11.952 1.00 82.44 110 ILE A CA 1
ATOM 890 C C . ILE A 1 110 ? -0.442 -4.032 10.529 1.00 82.44 110 ILE A C 1
ATOM 892 O O . ILE A 1 110 ? -0.047 -4.719 9.592 1.00 82.44 110 ILE A O 1
ATOM 896 N N . VAL A 1 111 ? -0.824 -2.760 10.366 1.00 80.56 111 VAL A N 1
ATOM 897 C CA . VAL A 1 111 ? -0.808 -2.086 9.056 1.00 80.56 111 VAL A CA 1
ATOM 898 C C . VAL A 1 111 ? 0.610 -2.022 8.488 1.00 80.56 111 VAL A C 1
ATOM 900 O O . VAL A 1 111 ? 0.798 -2.226 7.292 1.00 80.56 111 VAL A O 1
ATOM 903 N N . TRP A 1 112 ? 1.614 -1.772 9.329 1.00 78.00 112 TRP A N 1
ATOM 904 C CA . TRP A 1 112 ? 3.007 -1.732 8.892 1.00 78.00 112 TRP A CA 1
ATOM 905 C C . TRP A 1 112 ? 3.533 -3.113 8.478 1.00 78.00 112 TRP A C 1
ATOM 907 O O . TRP A 1 112 ? 4.139 -3.242 7.420 1.00 78.00 112 TRP A O 1
ATOM 917 N N . ALA A 1 113 ? 3.247 -4.161 9.253 1.00 83.06 113 ALA A N 1
ATOM 918 C CA . ALA A 1 113 ? 3.604 -5.531 8.888 1.00 83.06 113 ALA A CA 1
ATOM 919 C C . ALA A 1 113 ? 2.952 -5.945 7.558 1.00 83.06 113 ALA A C 1
ATOM 921 O O . ALA A 1 113 ? 3.617 -6.505 6.688 1.00 83.06 113 ALA A O 1
ATOM 922 N N 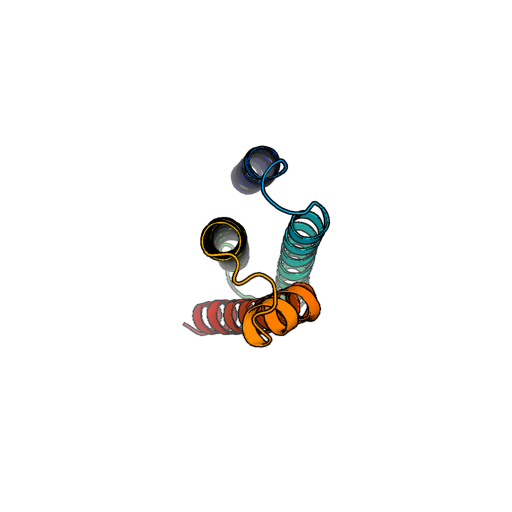. PHE A 1 114 ? 1.677 -5.595 7.365 1.00 82.31 114 PHE A N 1
ATOM 923 C CA . PHE A 1 114 ? 0.965 -5.839 6.113 1.00 82.31 114 PHE A CA 1
ATOM 924 C C . PHE A 1 114 ? 1.592 -5.081 4.934 1.00 82.31 114 PHE A C 1
ATOM 926 O O . PHE A 1 114 ? 1.763 -5.661 3.866 1.00 82.31 114 PHE A O 1
ATOM 933 N N . TYR A 1 115 ? 2.012 -3.825 5.134 1.00 78.31 115 TYR A N 1
ATOM 934 C CA . TYR A 1 115 ? 2.730 -3.044 4.121 1.00 78.31 115 TYR A CA 1
ATOM 935 C C . TYR A 1 115 ? 4.028 -3.722 3.675 1.00 78.31 115 TYR A C 1
ATOM 937 O O . TYR A 1 115 ? 4.299 -3.815 2.477 1.00 78.31 115 TYR A O 1
ATOM 945 N N . VAL A 1 116 ? 4.828 -4.198 4.631 1.00 80.06 116 VAL A N 1
ATOM 946 C CA . VAL A 1 116 ? 6.111 -4.854 4.347 1.00 80.06 116 VAL A CA 1
ATOM 947 C C . VAL A 1 116 ? 5.891 -6.143 3.561 1.00 80.06 116 VAL A C 1
ATOM 949 O O . VAL A 1 116 ? 6.493 -6.313 2.504 1.00 80.06 116 VAL A O 1
ATOM 952 N N . ILE A 1 117 ? 4.984 -7.010 4.022 1.00 86.00 117 ILE A N 1
ATOM 953 C CA . ILE A 1 117 ? 4.660 -8.275 3.344 1.00 86.00 117 ILE A CA 1
ATOM 954 C C . ILE A 1 117 ? 4.138 -8.012 1.930 1.00 86.00 117 ILE A C 1
ATOM 956 O O . ILE A 1 117 ? 4.597 -8.641 0.978 1.00 86.00 117 ILE A O 1
ATOM 960 N N . PHE A 1 118 ? 3.219 -7.056 1.779 1.00 83.31 118 PHE A N 1
ATOM 961 C CA . PHE A 1 118 ? 2.675 -6.683 0.479 1.00 83.31 118 PHE A CA 1
ATOM 962 C C . PHE A 1 118 ? 3.769 -6.185 -0.468 1.00 83.31 118 PHE A C 1
ATOM 964 O O . PHE A 1 118 ? 3.857 -6.645 -1.602 1.00 83.31 118 PHE A O 1
ATOM 971 N N . THR A 1 119 ? 4.636 -5.287 0.004 1.00 75.75 119 THR A N 1
ATOM 972 C CA . THR A 1 119 ? 5.724 -4.724 -0.807 1.00 75.75 119 THR A CA 1
ATOM 973 C C . THR A 1 119 ? 6.694 -5.812 -1.263 1.00 75.75 119 THR A C 1
ATOM 975 O O . THR A 1 119 ? 7.045 -5.854 -2.437 1.00 75.75 119 THR A O 1
ATOM 978 N N . ILE A 1 120 ? 7.075 -6.733 -0.372 1.00 82.12 120 ILE A N 1
ATOM 979 C CA . ILE A 1 120 ? 7.917 -7.885 -0.726 1.00 82.12 120 ILE A CA 1
ATOM 980 C C . ILE A 1 120 ? 7.222 -8.751 -1.783 1.00 82.12 120 ILE A C 1
ATOM 982 O O . ILE A 1 120 ? 7.838 -9.101 -2.785 1.00 82.12 120 ILE A O 1
ATOM 986 N N . GLY A 1 121 ? 5.934 -9.054 -1.598 1.00 82.62 121 GLY A N 1
ATOM 987 C CA . GLY A 1 121 ? 5.149 -9.833 -2.556 1.00 82.62 121 GLY A CA 1
ATOM 988 C C . GLY A 1 121 ? 5.063 -9.177 -3.936 1.00 82.62 121 GLY A C 1
ATOM 989 O O . GLY A 1 121 ? 5.230 -9.859 -4.943 1.00 82.62 121 GLY A O 1
ATOM 990 N N . VAL A 1 122 ? 4.874 -7.856 -3.997 1.00 79.50 122 VAL A N 1
ATOM 991 C CA . VAL A 1 122 ? 4.877 -7.093 -5.256 1.00 79.50 122 VAL A CA 1
ATOM 992 C C . VAL A 1 122 ? 6.244 -7.150 -5.924 1.00 79.50 122 VAL A C 1
ATOM 994 O O . VAL A 1 122 ? 6.314 -7.431 -7.115 1.00 79.50 122 VAL A O 1
ATOM 997 N N . VAL A 1 123 ? 7.329 -6.942 -5.175 1.00 77.69 123 VAL A N 1
ATOM 998 C CA . VAL A 1 123 ? 8.692 -7.033 -5.718 1.00 77.69 123 VAL A CA 1
ATOM 999 C C . VAL A 1 123 ? 8.952 -8.425 -6.298 1.00 77.69 123 VAL A C 1
ATOM 1001 O O . VAL A 1 123 ? 9.409 -8.527 -7.432 1.00 77.69 123 VAL A O 1
ATOM 1004 N N . LEU A 1 124 ? 8.607 -9.491 -5.569 1.00 80.50 124 LEU A N 1
ATOM 1005 C CA . LEU A 1 124 ? 8.773 -10.871 -6.034 1.00 80.50 124 LEU A CA 1
ATOM 1006 C C . LEU A 1 124 ? 7.889 -11.194 -7.245 1.00 80.50 124 LEU A C 1
ATOM 1008 O O . LEU A 1 124 ? 8.356 -11.830 -8.184 1.00 80.50 124 LEU A O 1
ATOM 1012 N N . GLY A 1 125 ? 6.632 -10.744 -7.256 1.00 79.56 125 GLY A N 1
ATOM 1013 C CA . GLY A 1 125 ? 5.709 -10.966 -8.371 1.00 79.56 125 GLY A CA 1
ATOM 1014 C C . GLY A 1 125 ? 6.142 -10.243 -9.646 1.00 79.56 125 GLY A C 1
ATOM 1015 O O . GLY A 1 125 ? 6.132 -10.831 -10.724 1.00 79.56 125 GLY A O 1
ATOM 1016 N N . LEU A 1 126 ? 6.589 -8.991 -9.522 1.00 75.06 126 LEU A N 1
ATOM 1017 C CA . LEU A 1 126 ? 7.146 -8.221 -10.635 1.00 75.06 126 LEU A CA 1
ATOM 1018 C C . LEU A 1 126 ? 8.470 -8.809 -11.130 1.00 75.06 126 LEU A C 1
ATOM 1020 O O . LEU A 1 126 ? 8.720 -8.817 -12.330 1.00 75.06 126 LEU A O 1
ATOM 1024 N N . TYR A 1 127 ? 9.294 -9.338 -10.225 1.00 72.81 127 TYR A N 1
ATOM 1025 C CA . TYR A 1 127 ? 10.510 -10.063 -10.581 1.00 72.81 127 TYR A CA 1
ATOM 1026 C C . TYR A 1 127 ? 10.204 -11.385 -11.306 1.00 72.81 127 TYR A C 1
ATOM 1028 O O . TYR A 1 127 ? 10.857 -11.712 -12.289 1.00 72.81 127 TYR A O 1
ATOM 1036 N N . GLY A 1 128 ? 9.170 -12.120 -10.889 1.00 74.38 128 GLY A N 1
ATOM 1037 C CA . GLY A 1 128 ? 8.704 -13.321 -11.591 1.00 74.38 128 GLY A CA 1
ATOM 1038 C C . GLY A 1 128 ? 8.163 -13.020 -12.992 1.00 74.38 12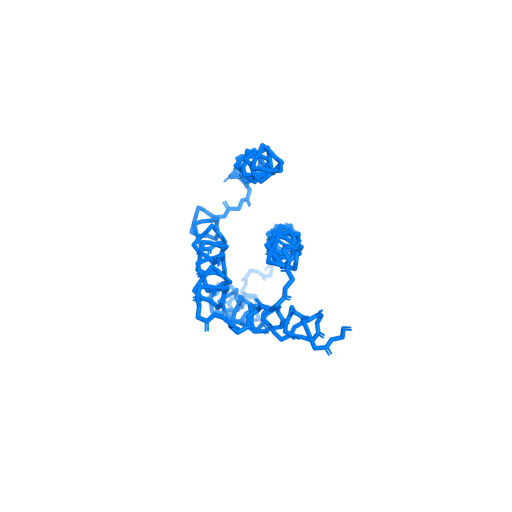8 GLY A C 1
ATOM 1039 O O . GLY A 1 128 ? 8.492 -13.729 -13.935 1.00 74.38 128 GLY A O 1
ATOM 1040 N N . LEU A 1 129 ? 7.406 -11.928 -13.151 1.00 70.06 129 LEU A N 1
ATOM 1041 C CA . LEU A 1 129 ? 6.983 -11.413 -14.464 1.00 70.06 129 LEU A CA 1
ATOM 1042 C C . LEU A 1 129 ? 8.150 -10.936 -15.338 1.00 70.06 129 LEU A C 1
ATOM 1044 O O . LEU A 1 129 ? 7.965 -10.743 -16.532 1.00 70.06 129 LEU A O 1
ATOM 1048 N N . TRP A 1 130 ? 9.320 -10.689 -14.751 1.00 67.88 130 TRP A N 1
ATOM 1049 C CA . TRP A 1 130 ? 10.525 -10.317 -15.485 1.00 67.88 130 TRP A CA 1
ATOM 1050 C C . TRP A 1 130 ? 11.325 -11.534 -15.973 1.00 67.88 130 TRP A C 1
ATOM 1052 O O . TRP A 1 130 ? 11.990 -11.437 -16.999 1.00 67.88 130 TRP A O 1
ATOM 1062 N N . LEU A 1 131 ? 11.269 -12.662 -15.259 1.00 68.69 131 LEU A N 1
ATOM 1063 C CA . LEU A 1 131 ? 11.968 -13.898 -15.636 1.00 68.69 131 LEU A CA 1
ATOM 1064 C C . LEU A 1 131 ? 11.244 -14.726 -16.713 1.00 68.69 131 LEU A C 1
ATOM 1066 O O . LEU A 1 131 ? 11.859 -15.637 -17.268 1.00 68.69 131 LEU A O 1
ATOM 1070 N N . ASN A 1 132 ? 9.968 -14.433 -16.975 1.00 61.22 132 ASN A N 1
ATOM 1071 C CA . ASN A 1 132 ? 9.137 -15.076 -18.001 1.00 61.22 132 ASN A CA 1
ATOM 1072 C C . ASN A 1 132 ? 8.985 -14.180 -19.230 1.00 61.22 132 ASN A C 1
ATOM 1074 O O . ASN A 1 132 ? 8.920 -14.748 -20.341 1.00 61.22 132 ASN A O 1
#

Secondary structure (DSSP, 8-state):
-HHHHHHHHHHHHHHHHHHTTTS-HHHHHHHHHHHHHHHHHHHHHHHTT-S-SSSHHHHHHHHHHHHHHHHHHHHHHHHHHHHHHHHHHHHTT-TT-HHHHHHHHHHHHHHHHHHHHHHHHHHHHHHHHHH-

Radius of gyration: 18.37 Å; chains: 1; bounding box: 46×28×52 Å

Sequence (132 aa):
MEQIGFIISILIIIGILFLKDKISKKTIIFSIIGYFILTLLFFILKKTGNIQGENHPLILIYASFLCYLLYTIALYVVSLIWSKILGFQKKINNENNSFINTLIVNKSKIVWAFYVIFTIGVVLGLYGLWLN

pLDDT: mean 71.56, std 8.02, range [45.72, 86.0]

Foldseek 3Di:
DVVVVVVLVVVLVVLLVVCPVQDPPVLSVVLVVLLVVQLVVLVVCVVVVVADDPCLSVVLSVLSSVLSSVVSVVVSVVSVVLVVVCVVCVVVVNNVDVVNVVCVVCVVVVNVVVVVVSSVVSVVVSVVVRVD